Protein AF-A0A3B9F8C4-F1 (afdb_monomer_lite)

Radius of gyration: 17.28 Å; chains: 1; bounding box: 34×54×34 Å

pLDDT: mean 86.32, std 16.43, range [36.53, 98.31]

Secondary structure (DSSP, 8-state):
-------------GGGGG---PPPPPTTHHHHTSS-SB-TTTSSBS-TT-HHHHHHHHHHHHHHHHHHHHHHHHTT-S-HHHHHTTHHHHHHHHHHT-

Sequence (98 aa):
MSVEKSQTNIIIPNFYEGIRYFGETLPDFDKYGVKAAIDRITGTITSPTDPAAIYQTLLLADALRYLTLQITGSKASGHPGGFASQAEVYAALVMLGH

Foldseek 3Di:
DDDDDPPDPDPDPPVVVPCPDDDDDDPCCVPQVPDDQADPVLQAHPDPPPPSLLVVLVVQLVVQLVVLCSVCVVVVDDDSPVCNVCSSVVSNCSNHPD

Structure (mmCIF, N/CA/C/O backbone):
data_AF-A0A3B9F8C4-F1
#
_entry.id   AF-A0A3B9F8C4-F1
#
loop_
_atom_site.group_PDB
_atom_site.id
_atom_site.type_symbol
_atom_site.label_atom_id
_atom_site.label_alt_id
_atom_site.label_comp_id
_atom_site.label_asym_id
_atom_site.label_entity_id
_atom_site.label_seq_id
_atom_site.pdbx_PDB_ins_code
_atom_site.Cartn_x
_atom_site.Cartn_y
_atom_site.Cartn_z
_atom_site.occupancy
_atom_site.B_iso_or_equiv
_atom_site.auth_seq_id
_atom_site.auth_comp_id
_atom_site.auth_asym_id
_atom_site.auth_atom_id
_atom_site.pdbx_PDB_model_num
ATOM 1 N N . MET A 1 1 ? -17.043 -40.961 -10.082 1.00 36.53 1 MET A N 1
ATOM 2 C CA . MET A 1 1 ? -15.936 -40.880 -9.109 1.00 36.53 1 MET A CA 1
ATOM 3 C C . MET A 1 1 ? -16.025 -39.507 -8.466 1.00 36.53 1 MET A C 1
ATOM 5 O O . MET A 1 1 ? -15.652 -38.526 -9.093 1.00 36.53 1 MET A O 1
ATOM 9 N N . SER A 1 2 ? -16.690 -39.423 -7.315 1.00 37.41 2 SER A N 1
ATOM 10 C CA . SER A 1 2 ? -16.967 -38.157 -6.629 1.00 37.41 2 SER A CA 1
ATOM 11 C C . SER A 1 2 ? -15.752 -37.786 -5.789 1.00 37.41 2 SER A C 1
ATOM 13 O O . SER A 1 2 ? -15.355 -38.557 -4.923 1.00 37.41 2 SER A O 1
ATOM 15 N N . VAL A 1 3 ? -15.129 -36.647 -6.081 1.00 42.91 3 VAL A N 1
ATOM 16 C CA . VAL A 1 3 ? -14.020 -36.125 -5.277 1.00 42.91 3 VAL A CA 1
ATOM 17 C C . VAL A 1 3 ? -14.630 -35.375 -4.096 1.00 42.91 3 VAL A C 1
ATOM 19 O O . VAL A 1 3 ? -15.191 -34.293 -4.267 1.00 42.91 3 VAL A O 1
ATOM 22 N N . GLU A 1 4 ? -14.558 -35.968 -2.907 1.00 45.88 4 GLU A N 1
ATOM 23 C CA . GLU A 1 4 ? -14.846 -35.275 -1.652 1.00 45.88 4 GLU A CA 1
ATOM 24 C C . GLU A 1 4 ? -13.834 -34.140 -1.456 1.00 45.88 4 GLU A C 1
ATOM 26 O O . GLU A 1 4 ? -12.620 -34.353 -1.423 1.00 45.88 4 GLU A O 1
ATOM 31 N N . LYS A 1 5 ? -14.332 -32.905 -1.335 1.00 46.06 5 LYS A N 1
ATOM 32 C CA . LYS A 1 5 ? -13.522 -31.768 -0.895 1.00 46.06 5 LYS A CA 1
ATOM 33 C C . LYS A 1 5 ? -13.230 -31.951 0.592 1.00 46.06 5 LYS A C 1
ATOM 35 O O . LYS A 1 5 ? -14.108 -31.733 1.419 1.00 46.06 5 LYS A O 1
ATOM 40 N N . SER A 1 6 ? -11.999 -32.332 0.920 1.00 44.47 6 SER A N 1
ATOM 41 C CA . SER A 1 6 ? -11.494 -32.300 2.294 1.00 44.47 6 SER A CA 1
ATOM 42 C C . SER A 1 6 ? -11.564 -30.863 2.823 1.00 44.47 6 SER A C 1
ATOM 44 O O . SER A 1 6 ? -10.846 -29.983 2.346 1.00 44.47 6 SER A O 1
ATOM 46 N N . GLN A 1 7 ? -12.478 -30.605 3.761 1.00 56.56 7 GLN A N 1
ATOM 47 C CA . GLN A 1 7 ? -12.542 -29.348 4.501 1.00 56.56 7 GLN A CA 1
ATOM 48 C C . GLN A 1 7 ? -11.414 -29.342 5.532 1.00 56.56 7 GLN A C 1
ATOM 50 O O . GLN A 1 7 ? -11.526 -29.909 6.618 1.00 56.56 7 GLN A O 1
ATOM 55 N N . THR A 1 8 ? -10.307 -28.696 5.186 1.00 53.88 8 THR A N 1
ATOM 56 C CA . THR A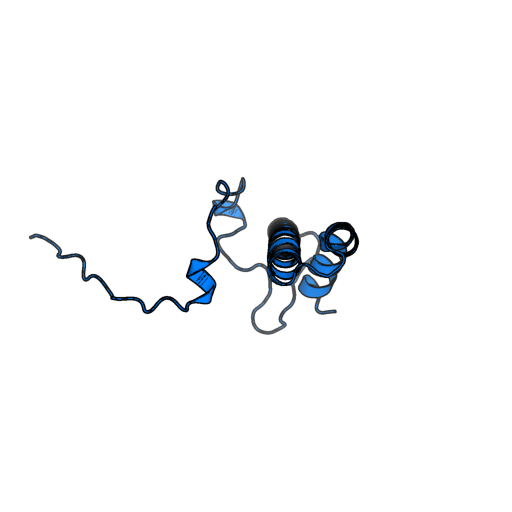 1 8 ? -9.278 -28.326 6.152 1.00 53.88 8 THR A CA 1
ATOM 57 C C . THR A 1 8 ? -9.857 -27.288 7.107 1.00 53.88 8 THR A C 1
ATOM 59 O O . THR A 1 8 ? -10.225 -26.185 6.711 1.00 53.88 8 THR A O 1
ATOM 62 N N . ASN A 1 9 ? -9.955 -27.654 8.383 1.00 60.16 9 ASN A N 1
ATOM 63 C CA . ASN A 1 9 ? -10.398 -26.758 9.441 1.00 60.16 9 ASN A CA 1
ATOM 64 C C . ASN A 1 9 ? -9.245 -25.792 9.763 1.00 60.16 9 ASN A C 1
ATOM 66 O O . ASN A 1 9 ? -8.367 -26.095 10.571 1.00 60.16 9 ASN A O 1
ATOM 70 N N . ILE A 1 10 ? -9.173 -24.678 9.032 1.00 70.75 10 ILE A N 1
ATOM 71 C CA . ILE A 1 10 ? -8.140 -23.660 9.228 1.00 70.75 10 ILE A CA 1
ATOM 72 C C . ILE A 1 10 ? -8.496 -22.892 10.501 1.00 70.75 10 ILE A C 1
ATOM 74 O O . ILE A 1 10 ? -9.529 -22.231 10.556 1.00 70.75 10 ILE A O 1
ATOM 78 N N . ILE A 1 11 ? -7.643 -22.974 11.525 1.00 77.31 11 ILE A N 1
ATOM 79 C CA . ILE A 1 11 ? -7.747 -22.110 12.704 1.00 77.31 11 ILE A CA 1
ATOM 80 C C . ILE A 1 11 ? -7.398 -20.700 12.238 1.00 77.31 11 ILE A C 1
ATOM 82 O O . ILE A 1 11 ? -6.232 -20.395 11.987 1.00 77.31 11 ILE A O 1
ATOM 86 N N . ILE A 1 12 ? -8.416 -19.863 12.073 1.00 68.88 12 ILE A N 1
ATOM 87 C CA . ILE A 1 12 ? -8.253 -18.464 11.699 1.00 68.88 12 ILE A CA 1
ATOM 88 C C . ILE A 1 12 ? -7.933 -17.680 12.985 1.00 68.88 12 ILE A C 1
ATOM 90 O O . ILE A 1 12 ? -8.728 -17.712 13.921 1.00 68.88 12 ILE A O 1
ATOM 94 N N . PRO A 1 13 ? -6.783 -16.989 13.080 1.00 70.56 13 PRO A N 1
ATOM 95 C CA . PRO A 1 13 ? -6.483 -16.139 14.230 1.00 70.56 13 PRO A CA 1
ATOM 96 C C . PRO A 1 13 ? -7.549 -15.055 14.462 1.00 70.56 13 PRO A C 1
ATOM 98 O O . PRO A 1 13 ? -8.036 -14.452 13.509 1.00 70.56 13 PRO A O 1
ATOM 101 N N . ASN A 1 14 ? -7.839 -14.719 15.722 1.00 64.25 14 ASN A N 1
ATOM 102 C CA . ASN A 1 14 ? -8.909 -13.771 16.082 1.00 64.25 14 ASN A CA 1
ATOM 103 C C . ASN A 1 14 ? -8.821 -12.399 15.381 1.00 64.25 14 ASN A C 1
ATOM 105 O O . ASN A 1 14 ? -9.832 -11.727 15.213 1.00 64.25 14 ASN A O 1
ATOM 109 N N . PHE A 1 15 ? -7.633 -11.950 14.953 1.00 63.72 15 PHE A N 1
ATOM 110 C CA . PHE A 1 15 ? -7.496 -10.655 14.274 1.00 63.72 15 PHE A CA 1
ATOM 111 C C . PHE A 1 15 ? -8.133 -10.619 12.872 1.00 63.72 15 PHE A C 1
ATOM 113 O O . PHE A 1 15 ? -8.429 -9.534 12.374 1.00 63.72 15 PHE A O 1
ATOM 120 N N . TYR A 1 16 ? -8.380 -11.773 12.243 1.00 57.69 16 TYR A N 1
ATOM 121 C CA . TYR A 1 16 ? -9.091 -11.849 10.961 1.00 57.69 16 TYR A CA 1
ATOM 122 C C . TYR A 1 16 ? -10.609 -11.655 11.110 1.00 57.69 16 TYR A C 1
ATOM 124 O O . TYR A 1 16 ? -11.274 -11.334 10.130 1.00 57.69 16 TYR A O 1
ATOM 132 N N . GLU A 1 17 ? -11.168 -11.791 12.318 1.00 63.72 17 GLU A N 1
ATOM 133 C CA . GLU A 1 17 ? -12.609 -11.622 12.575 1.00 63.72 17 GLU A CA 1
ATOM 134 C C . GLU A 1 17 ? -13.043 -10.143 12.667 1.00 63.72 17 GLU A C 1
ATOM 136 O O . GLU A 1 17 ? -14.230 -9.840 12.779 1.00 63.72 17 GLU A O 1
ATOM 141 N N . GLY A 1 18 ? -12.099 -9.196 12.598 1.00 63.06 18 GLY A N 1
ATOM 142 C CA . GLY A 1 18 ? -12.372 -7.757 12.713 1.00 63.06 18 GLY A CA 1
ATOM 143 C C . GLY A 1 18 ? -12.707 -7.038 11.399 1.00 63.06 18 GLY A C 1
ATOM 144 O O . GLY A 1 18 ? -13.186 -5.902 11.429 1.00 63.06 18 GLY A O 1
ATOM 145 N N . ILE A 1 19 ? -12.463 -7.656 10.239 1.00 67.50 19 ILE A N 1
ATOM 146 C CA . ILE A 1 19 ? -12.705 -7.020 8.935 1.00 67.50 19 ILE A CA 1
ATOM 147 C C . ILE A 1 19 ? -14.155 -7.276 8.524 1.00 67.50 19 ILE A C 1
ATOM 149 O O . ILE A 1 19 ? -14.496 -8.323 7.985 1.00 67.50 19 ILE A O 1
ATOM 153 N N . ARG A 1 20 ? -15.031 -6.307 8.807 1.00 59.66 20 ARG A N 1
ATOM 154 C CA . ARG A 1 20 ? -16.474 -6.436 8.543 1.00 59.66 20 ARG A CA 1
ATOM 155 C C . ARG A 1 20 ? -16.840 -6.270 7.065 1.00 59.66 20 ARG A C 1
ATOM 157 O O . ARG A 1 20 ? -17.812 -6.866 6.616 1.00 59.66 20 ARG A O 1
ATOM 164 N N . TYR A 1 21 ? -16.085 -5.461 6.325 1.00 63.56 21 TYR A N 1
ATOM 165 C CA . TYR A 1 21 ? -16.365 -5.157 4.925 1.00 63.56 21 TYR A CA 1
ATOM 166 C C . TYR A 1 21 ? -15.082 -5.278 4.112 1.00 63.56 21 TYR A C 1
ATOM 168 O O . TYR A 1 21 ? -14.140 -4.514 4.320 1.00 63.56 21 TYR A O 1
ATOM 176 N N . PHE A 1 22 ? -15.055 -6.238 3.190 1.00 66.69 22 PHE A N 1
ATOM 177 C CA . PHE A 1 22 ? -14.061 -6.252 2.128 1.00 66.69 22 PHE A CA 1
ATOM 178 C C . PHE A 1 22 ? -14.535 -5.320 1.015 1.00 66.69 22 PHE A C 1
ATOM 180 O O . PHE A 1 22 ? -15.718 -5.308 0.673 1.00 66.69 22 PHE A O 1
ATOM 187 N N . GLY A 1 23 ? -13.613 -4.517 0.490 1.00 72.56 23 GLY A N 1
ATOM 188 C CA . GLY A 1 23 ? -13.857 -3.758 -0.728 1.00 72.56 23 GLY A CA 1
ATOM 189 C C . GLY A 1 23 ? -13.937 -4.677 -1.946 1.00 72.56 23 GLY A C 1
ATOM 190 O O . GLY A 1 23 ? -13.664 -5.877 -1.868 1.00 72.56 23 GLY A O 1
ATOM 191 N N . GLU A 1 24 ? -14.294 -4.092 -3.082 1.00 83.56 24 GLU A N 1
ATOM 192 C CA . GLU A 1 24 ? -14.179 -4.769 -4.369 1.00 83.56 24 GLU A CA 1
ATOM 193 C C . GLU A 1 24 ? -12.715 -5.103 -4.681 1.00 83.56 24 GLU A C 1
ATOM 195 O O . GLU A 1 24 ? -11.780 -4.484 -4.162 1.00 83.56 24 GLU A O 1
ATOM 200 N N . THR A 1 25 ? -12.508 -6.094 -5.546 1.00 81.12 25 THR A N 1
ATOM 201 C CA . THR A 1 25 ? -11.176 -6.388 -6.069 1.00 81.12 25 THR A CA 1
ATOM 202 C C . THR A 1 25 ? -10.653 -5.172 -6.828 1.00 81.12 25 THR A C 1
ATOM 204 O O . THR A 1 25 ? -11.329 -4.640 -7.706 1.00 81.12 25 THR A O 1
ATOM 207 N N . LEU A 1 26 ? -9.439 -4.740 -6.490 1.00 85.38 26 LEU A N 1
ATOM 208 C CA . LEU A 1 26 ? -8.784 -3.632 -7.177 1.00 85.38 26 LEU A CA 1
ATOM 209 C C . LEU A 1 26 ? -8.601 -3.950 -8.674 1.00 85.38 26 LEU A C 1
ATOM 211 O O . LEU A 1 26 ? -8.302 -5.099 -9.023 1.00 85.38 26 LEU A O 1
ATOM 215 N N . PRO A 1 27 ? -8.738 -2.950 -9.564 1.00 92.25 27 PRO A N 1
ATOM 216 C CA . PRO A 1 27 ? -8.421 -3.115 -10.979 1.00 92.25 27 PRO A CA 1
ATOM 217 C C . PRO A 1 27 ? -7.005 -3.667 -11.168 1.00 92.25 27 PRO A C 1
ATOM 219 O O . PRO A 1 27 ? -6.104 -3.316 -10.418 1.00 92.25 27 PRO A O 1
ATOM 222 N N . ASP A 1 28 ? -6.796 -4.518 -12.173 1.00 95.06 28 ASP A N 1
ATOM 223 C CA . ASP A 1 28 ? -5.491 -5.119 -12.492 1.00 95.06 28 ASP A CA 1
ATOM 224 C C . ASP A 1 28 ? -4.851 -5.975 -11.379 1.00 95.06 28 ASP A C 1
ATOM 226 O O . ASP A 1 28 ? -3.677 -6.347 -11.487 1.00 95.06 28 ASP A O 1
ATOM 230 N N . PHE A 1 29 ? -5.598 -6.368 -10.339 1.00 92.56 29 PHE A N 1
ATOM 231 C CA . PHE A 1 29 ? -5.061 -7.236 -9.285 1.00 92.56 29 PHE A CA 1
ATOM 232 C C . PHE A 1 29 ? -4.532 -8.569 -9.838 1.00 92.56 29 PHE A C 1
ATOM 234 O O . PHE A 1 29 ? -3.445 -9.003 -9.463 1.00 92.56 29 PHE A O 1
ATOM 241 N N . ASP A 1 30 ? -5.222 -9.169 -10.808 1.00 94.81 30 ASP A N 1
ATOM 242 C CA . ASP A 1 30 ? -4.771 -10.407 -11.462 1.00 94.81 30 ASP A CA 1
ATOM 243 C C . ASP A 1 30 ? -3.479 -10.223 -12.276 1.00 94.81 30 ASP A C 1
ATOM 245 O O . ASP A 1 30 ? -2.775 -11.188 -12.575 1.00 94.81 30 ASP A O 1
ATOM 249 N N . LYS A 1 31 ? -3.136 -8.978 -12.624 1.00 96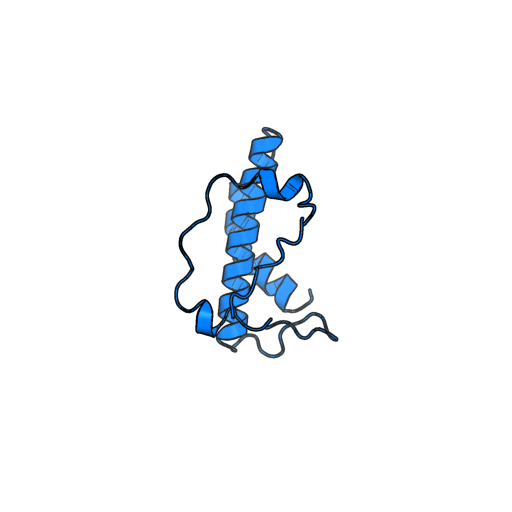.38 31 LYS A N 1
ATOM 250 C CA . LYS A 1 31 ? -1.920 -8.639 -13.365 1.00 96.38 31 LYS A CA 1
ATOM 251 C C . LYS A 1 31 ? -0.756 -8.299 -12.436 1.00 96.38 31 LYS A C 1
ATOM 253 O O . LYS A 1 31 ? 0.352 -8.787 -12.650 1.00 96.38 31 LYS A O 1
ATOM 258 N N . TYR A 1 32 ? -0.988 -7.466 -11.422 1.00 96.94 32 TYR A N 1
ATOM 259 C CA . TYR A 1 32 ? 0.077 -6.898 -10.585 1.00 96.94 32 TYR A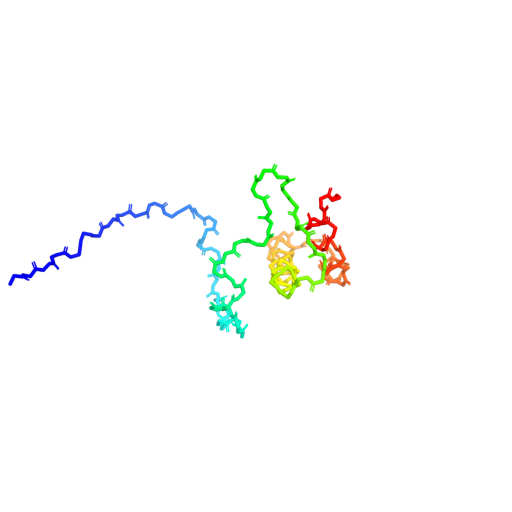 CA 1
ATOM 260 C C . TYR A 1 32 ? 0.079 -7.395 -9.133 1.00 96.94 32 TYR A C 1
ATOM 262 O O . TYR A 1 32 ? 1.063 -7.185 -8.429 1.00 96.94 32 TYR A O 1
ATOM 270 N N . GLY A 1 33 ? -0.981 -8.060 -8.672 1.00 92.25 33 GLY A N 1
ATOM 271 C CA . GLY A 1 33 ? -1.129 -8.583 -7.305 1.00 92.25 33 GLY A CA 1
ATOM 272 C C . GLY A 1 33 ? -0.739 -10.055 -7.132 1.00 92.25 33 GLY A C 1
ATOM 273 O O . GLY A 1 33 ? -0.606 -10.525 -6.006 1.00 92.25 33 GLY A O 1
ATOM 274 N N . VAL A 1 34 ? -0.519 -10.792 -8.227 1.00 92.50 34 VAL A N 1
ATOM 275 C CA . VAL A 1 34 ? -0.276 -12.250 -8.195 1.00 92.50 34 VAL A CA 1
ATOM 276 C C . VAL A 1 34 ? 1.112 -12.654 -7.690 1.00 92.50 34 VAL A C 1
ATOM 278 O O . VAL A 1 34 ? 1.287 -13.753 -7.165 1.00 92.50 34 VAL A O 1
ATOM 281 N N . LYS A 1 35 ? 2.116 -11.784 -7.838 1.00 94.69 35 LYS A N 1
ATOM 282 C CA . LYS A 1 35 ? 3.498 -12.028 -7.407 1.00 94.69 35 LYS A CA 1
ATOM 283 C C . LYS A 1 35 ? 4.000 -10.817 -6.639 1.00 94.69 35 LYS A C 1
ATOM 285 O O . LYS A 1 35 ? 3.898 -9.710 -7.143 1.00 94.69 35 LYS A O 1
ATOM 290 N N . ALA A 1 36 ? 4.590 -11.031 -5.464 1.00 96.06 36 ALA A N 1
ATOM 291 C CA . ALA A 1 36 ? 5.203 -9.955 -4.687 1.00 96.06 36 ALA A CA 1
ATOM 292 C C . ALA A 1 36 ? 6.257 -9.195 -5.515 1.00 96.06 36 ALA A C 1
ATOM 294 O O . ALA A 1 36 ? 7.108 -9.822 -6.152 1.00 96.06 36 ALA A O 1
ATOM 295 N N . ALA A 1 37 ? 6.181 -7.862 -5.499 1.00 96.88 37 ALA A N 1
ATOM 296 C CA . ALA A 1 37 ? 7.133 -6.979 -6.177 1.00 96.88 37 ALA A CA 1
ATOM 297 C C . ALA A 1 37 ? 8.441 -6.803 -5.386 1.00 96.88 37 ALA A C 1
ATOM 299 O O . ALA A 1 37 ? 9.487 -6.532 -5.969 1.00 96.88 37 ALA A O 1
ATOM 300 N N . ILE A 1 38 ? 8.382 -6.971 -4.062 1.00 96.75 38 ILE A N 1
ATOM 301 C CA . ILE A 1 38 ? 9.561 -7.014 -3.197 1.00 96.75 38 ILE A CA 1
ATOM 302 C C . ILE A 1 38 ? 10.333 -8.318 -3.436 1.00 96.75 38 ILE A C 1
ATOM 304 O O . ILE A 1 38 ? 9.755 -9.412 -3.434 1.00 96.75 38 ILE A O 1
ATOM 308 N N . ASP A 1 39 ? 11.652 -8.205 -3.578 1.00 95.75 39 ASP A N 1
ATOM 309 C CA . ASP A 1 39 ? 12.552 -9.349 -3.551 1.00 95.75 39 ASP A CA 1
ATOM 310 C C . ASP A 1 39 ? 12.634 -9.942 -2.134 1.00 95.75 39 ASP A C 1
ATOM 312 O O . ASP A 1 39 ? 12.800 -9.239 -1.138 1.00 95.75 39 ASP A O 1
ATOM 316 N N . ARG A 1 40 ? 12.510 -11.268 -2.028 1.00 92.50 40 ARG A N 1
ATOM 317 C CA . ARG A 1 40 ? 12.462 -11.960 -0.728 1.00 92.50 40 ARG A CA 1
ATOM 318 C C . ARG A 1 40 ? 13.793 -11.970 0.020 1.00 92.50 40 ARG A C 1
ATOM 320 O O . ARG A 1 40 ? 13.784 -12.223 1.221 1.00 92.50 40 ARG A O 1
ATOM 327 N N . ILE A 1 41 ? 14.910 -11.784 -0.676 1.00 94.94 41 ILE A N 1
ATOM 328 C CA . ILE A 1 41 ? 16.249 -11.806 -0.089 1.00 94.94 41 ILE A CA 1
ATOM 329 C C . ILE A 1 41 ? 16.618 -10.399 0.373 1.00 94.94 41 ILE A C 1
ATOM 331 O O . ILE A 1 41 ? 17.076 -10.237 1.502 1.00 94.94 41 ILE A O 1
ATOM 335 N N . THR A 1 42 ? 16.411 -9.386 -0.471 1.00 95.56 42 THR A N 1
ATOM 336 C CA . THR A 1 42 ? 16.776 -8.001 -0.133 1.00 95.56 42 THR A CA 1
ATOM 337 C C . THR A 1 42 ? 15.711 -7.287 0.691 1.00 95.56 42 THR A C 1
ATOM 339 O O . THR A 1 42 ? 16.038 -6.337 1.396 1.00 95.56 42 THR A O 1
ATOM 342 N N . GLY A 1 43 ? 14.451 -7.725 0.619 1.00 95.38 43 GLY A N 1
ATOM 343 C CA . GLY A 1 43 ? 13.326 -7.053 1.268 1.00 95.38 43 GLY A CA 1
ATOM 344 C C . GLY A 1 43 ? 12.905 -5.752 0.580 1.00 95.38 43 GLY A C 1
ATOM 345 O O . GLY A 1 43 ? 12.151 -4.983 1.165 1.00 95.38 43 GLY A O 1
ATOM 346 N N . THR A 1 44 ? 13.366 -5.504 -0.651 1.00 97.62 44 THR A N 1
ATOM 347 C CA . THR A 1 44 ? 13.135 -4.253 -1.389 1.00 97.62 44 THR A CA 1
ATOM 348 C C . THR A 1 44 ? 12.662 -4.501 -2.817 1.00 97.62 44 THR A C 1
ATOM 350 O O . THR A 1 44 ? 12.853 -5.583 -3.378 1.00 97.62 44 THR A O 1
ATOM 353 N N . ILE A 1 45 ? 12.039 -3.498 -3.435 1.00 97.69 45 ILE A N 1
ATOM 354 C CA . ILE A 1 45 ? 11.751 -3.516 -4.874 1.00 97.69 45 ILE A CA 1
ATOM 355 C C . ILE A 1 45 ? 13.034 -3.334 -5.693 1.00 97.69 45 ILE A C 1
ATOM 357 O O . ILE A 1 45 ? 13.938 -2.596 -5.307 1.00 97.69 45 ILE A O 1
ATOM 361 N N . THR A 1 46 ? 13.100 -3.963 -6.867 1.00 95.19 46 THR A N 1
ATOM 362 C CA . THR A 1 46 ? 14.258 -3.831 -7.771 1.00 95.19 46 THR A CA 1
ATOM 363 C C . THR A 1 46 ? 14.253 -2.517 -8.556 1.00 95.19 46 THR A C 1
ATOM 365 O O . THR A 1 46 ? 15.315 -1.983 -8.866 1.00 95.19 46 THR A O 1
ATOM 368 N N . SER A 1 47 ? 13.071 -1.996 -8.903 1.00 96.31 47 SER A N 1
ATOM 369 C CA . SER A 1 47 ? 12.928 -0.752 -9.665 1.00 96.31 47 SER A CA 1
ATOM 370 C C . SER A 1 47 ? 11.716 0.058 -9.193 1.00 96.31 47 SER A C 1
ATOM 372 O O . SER A 1 47 ? 10.612 -0.488 -9.164 1.00 96.31 47 SER A O 1
ATOM 374 N N . PRO A 1 48 ? 11.871 1.366 -8.899 1.00 96.25 48 PRO A N 1
ATOM 375 C CA . PRO A 1 48 ? 10.753 2.237 -8.530 1.00 96.25 48 PRO A CA 1
ATOM 376 C C . PRO A 1 48 ? 9.841 2.591 -9.713 1.00 96.25 48 PRO A C 1
ATOM 378 O O . PRO A 1 48 ? 8.774 3.163 -9.513 1.00 96.25 48 PRO A O 1
ATOM 381 N N . THR A 1 49 ? 10.249 2.280 -10.946 1.00 97.50 49 THR A N 1
ATOM 382 C CA . THR A 1 49 ? 9.462 2.544 -12.160 1.00 97.50 49 THR A CA 1
ATOM 383 C C . THR A 1 49 ? 8.742 1.307 -12.694 1.00 97.50 49 THR A C 1
ATOM 385 O O . THR A 1 49 ? 8.020 1.412 -13.685 1.00 97.50 49 THR A O 1
ATOM 388 N N . ASP A 1 50 ? 8.915 0.141 -12.062 1.00 97.31 50 ASP A N 1
ATOM 389 C CA . ASP A 1 50 ? 8.171 -1.069 -12.417 1.00 97.31 50 ASP A CA 1
ATOM 390 C C . ASP A 1 50 ? 6.676 -0.879 -12.087 1.00 97.31 50 ASP A C 1
ATOM 392 O O . ASP A 1 50 ? 6.337 -0.626 -10.925 1.00 97.31 50 ASP A O 1
ATOM 396 N N . PRO A 1 51 ? 5.758 -1.028 -13.064 1.00 97.25 51 PRO A N 1
ATOM 397 C CA . PRO A 1 51 ? 4.322 -0.939 -12.820 1.00 97.25 51 PRO A CA 1
ATOM 398 C C . PRO A 1 51 ? 3.817 -1.851 -11.694 1.00 97.25 51 PRO A C 1
ATOM 400 O O . PRO A 1 51 ? 2.929 -1.440 -10.947 1.00 97.25 51 PRO A O 1
ATOM 403 N N . ALA A 1 52 ? 4.383 -3.052 -11.523 1.00 97.44 52 ALA A N 1
ATOM 404 C CA . ALA A 1 52 ? 3.986 -3.955 -10.440 1.00 97.44 52 ALA A CA 1
ATOM 405 C C . ALA A 1 52 ? 4.413 -3.423 -9.060 1.00 97.44 52 ALA A C 1
ATOM 407 O O . ALA A 1 52 ? 3.649 -3.512 -8.096 1.00 97.44 52 ALA A O 1
ATOM 408 N N . ALA A 1 53 ? 5.605 -2.824 -8.972 1.00 97.75 53 ALA A N 1
ATOM 409 C CA . ALA A 1 53 ? 6.095 -2.189 -7.751 1.00 97.75 53 ALA A CA 1
ATOM 410 C C . ALA A 1 53 ? 5.262 -0.954 -7.387 1.00 97.75 53 ALA A C 1
ATOM 412 O O . ALA A 1 53 ? 4.870 -0.802 -6.229 1.00 97.75 53 ALA A O 1
ATOM 413 N N . ILE A 1 54 ? 4.926 -0.116 -8.373 1.00 97.69 54 ILE A N 1
ATOM 414 C CA . ILE A 1 54 ? 4.051 1.051 -8.183 1.00 97.69 54 ILE A CA 1
ATOM 415 C C . ILE A 1 54 ? 2.677 0.595 -7.682 1.00 97.69 54 ILE A C 1
ATOM 417 O O . ILE A 1 54 ? 2.196 1.093 -6.665 1.00 97.69 54 ILE A O 1
ATOM 421 N N . TYR A 1 55 ? 2.078 -0.396 -8.346 1.00 97.81 55 TYR A N 1
ATOM 422 C CA . TYR A 1 55 ? 0.777 -0.943 -7.967 1.00 97.81 55 TYR A CA 1
ATOM 423 C C . TYR A 1 55 ? 0.767 -1.458 -6.522 1.00 97.81 55 TYR A C 1
ATOM 425 O O . TYR A 1 55 ? -0.098 -1.085 -5.731 1.00 97.81 55 TYR A O 1
ATOM 433 N N . GLN A 1 56 ? 1.752 -2.279 -6.144 1.00 97.69 56 GLN A N 1
ATOM 434 C CA . GLN A 1 56 ? 1.825 -2.822 -4.786 1.00 97.69 56 GLN A CA 1
ATOM 435 C C . GLN A 1 56 ? 2.191 -1.768 -3.734 1.00 97.69 56 GLN A C 1
ATOM 437 O O . GLN A 1 56 ? 1.784 -1.902 -2.582 1.00 97.69 56 GLN A O 1
ATOM 442 N N . THR A 1 57 ? 2.887 -0.693 -4.114 1.00 98.06 57 THR A N 1
ATOM 443 C CA . THR A 1 57 ? 3.128 0.453 -3.222 1.00 98.06 57 THR A CA 1
ATOM 444 C C . THR A 1 57 ? 1.818 1.169 -2.893 1.00 98.06 5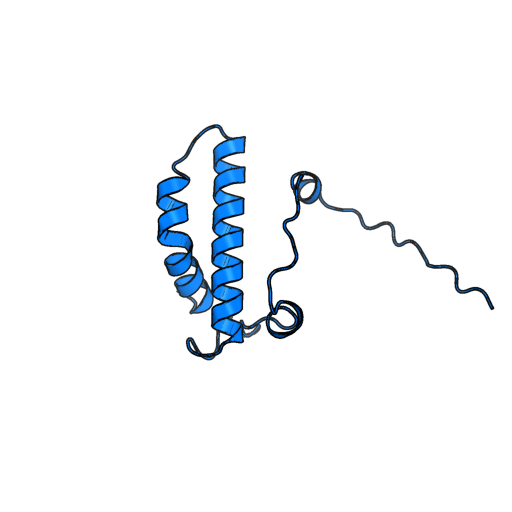7 THR A C 1
ATOM 446 O O . THR A 1 57 ? 1.563 1.478 -1.730 1.00 98.06 57 THR A O 1
ATOM 449 N N . LEU A 1 58 ? 0.951 1.381 -3.888 1.00 96.62 58 LEU A N 1
ATOM 450 C CA . LEU A 1 58 ? -0.378 1.964 -3.671 1.00 96.62 58 LEU A CA 1
ATOM 451 C C . LEU A 1 58 ? -1.278 1.028 -2.852 1.00 96.62 58 LEU A C 1
ATOM 453 O O . LEU A 1 58 ? -1.932 1.476 -1.914 1.00 96.62 58 LEU A O 1
ATOM 457 N N . LEU A 1 59 ? -1.230 -0.281 -3.128 1.00 95.25 59 LEU A N 1
ATOM 458 C CA . LEU A 1 59 ? -1.928 -1.292 -2.326 1.00 95.25 59 LEU A CA 1
ATOM 459 C C . LEU A 1 59 ? -1.508 -1.235 -0.847 1.00 95.25 59 LEU A C 1
ATOM 461 O O . LEU A 1 59 ? -2.357 -1.294 0.044 1.00 95.25 59 LEU A O 1
ATOM 465 N N . LEU A 1 60 ? -0.206 -1.098 -0.578 1.00 96.31 60 LEU A N 1
ATOM 466 C CA . LEU A 1 60 ? 0.315 -0.926 0.777 1.00 96.31 60 LEU A CA 1
ATOM 467 C C . LEU A 1 60 ? -0.169 0.389 1.404 1.00 96.31 60 LEU A C 1
ATOM 469 O O . LEU A 1 60 ? -0.582 0.382 2.562 1.00 96.31 60 LEU A O 1
ATOM 473 N N . ALA A 1 61 ? -0.160 1.501 0.665 1.00 97.06 61 ALA A N 1
ATOM 474 C CA . ALA A 1 61 ? -0.654 2.789 1.156 1.00 97.06 61 ALA A CA 1
ATOM 475 C C . ALA A 1 61 ? -2.133 2.716 1.584 1.00 97.06 61 ALA A C 1
ATOM 477 O O . ALA A 1 61 ? -2.493 3.205 2.659 1.00 97.06 61 ALA A O 1
ATOM 478 N N . ASP A 1 62 ? -2.981 2.041 0.810 1.00 93.44 62 ASP A N 1
ATOM 479 C CA . ASP A 1 62 ? -4.393 1.853 1.160 1.00 93.44 62 ASP A CA 1
ATOM 480 C C . ASP A 1 62 ? -4.583 0.910 2.351 1.00 93.44 62 ASP A C 1
ATOM 482 O O . ASP A 1 62 ? -5.368 1.205 3.260 1.00 93.44 62 ASP A O 1
ATOM 486 N N . ALA A 1 63 ? -3.812 -0.180 2.416 1.00 92.12 63 ALA A N 1
ATOM 487 C CA . ALA A 1 63 ? -3.802 -1.064 3.580 1.00 92.12 63 ALA A CA 1
ATOM 488 C C . ALA A 1 63 ? -3.392 -0.312 4.858 1.00 92.12 63 ALA A C 1
ATOM 490 O O . ALA A 1 63 ? -4.000 -0.494 5.916 1.00 92.12 63 ALA A O 1
ATOM 491 N N . LEU A 1 64 ? -2.404 0.579 4.754 1.00 95.19 64 LEU A N 1
ATOM 492 C CA . LEU A 1 64 ? -1.955 1.436 5.844 1.00 95.19 64 LEU A CA 1
ATOM 493 C C . LEU A 1 64 ? -3.050 2.407 6.292 1.00 95.19 64 LEU A C 1
ATOM 495 O O . LEU A 1 64 ? -3.309 2.498 7.489 1.00 95.19 64 LEU A O 1
ATOM 499 N N . ARG A 1 65 ? -3.754 3.070 5.367 1.00 94.25 65 ARG A N 1
ATOM 500 C CA . ARG A 1 65 ? -4.904 3.929 5.710 1.00 94.25 65 ARG A CA 1
ATOM 501 C C . ARG A 1 65 ? -5.992 3.166 6.445 1.00 94.25 65 ARG A C 1
ATOM 503 O O . ARG A 1 65 ? -6.480 3.635 7.476 1.00 94.25 65 ARG A O 1
ATOM 510 N N . TYR A 1 66 ? -6.358 1.996 5.927 1.00 90.44 66 TYR A N 1
ATOM 511 C CA . TYR A 1 66 ? -7.363 1.145 6.550 1.00 90.44 66 TYR A CA 1
ATOM 512 C C . TYR A 1 66 ? -6.938 0.751 7.967 1.00 90.44 66 TYR A C 1
ATOM 514 O O . TYR A 1 66 ? -7.695 0.949 8.919 1.00 90.44 66 TYR A O 1
ATOM 522 N N . LEU A 1 67 ? -5.703 0.267 8.125 1.00 90.00 67 LEU A N 1
ATOM 523 C CA . LEU A 1 67 ? -5.155 -0.116 9.422 1.00 90.00 67 LEU A CA 1
ATOM 524 C C . LEU A 1 67 ? -5.138 1.065 10.396 1.00 90.00 67 LEU A C 1
ATOM 526 O O . LEU A 1 67 ? -5.558 0.918 11.542 1.00 90.00 67 LEU A O 1
ATOM 530 N N . THR A 1 68 ? -4.700 2.243 9.954 1.00 93.56 68 THR A N 1
ATOM 531 C CA . THR A 1 68 ? -4.688 3.448 10.784 1.00 93.56 68 THR A CA 1
ATOM 532 C C . THR A 1 68 ? -6.084 3.783 11.288 1.00 93.56 68 THR A C 1
ATOM 534 O O . THR A 1 68 ? -6.249 3.953 12.495 1.00 93.56 68 THR A O 1
ATOM 537 N N . LEU A 1 69 ? -7.091 3.821 10.410 1.00 91.25 69 LEU A N 1
ATOM 538 C CA . LEU A 1 69 ? -8.473 4.101 10.810 1.00 91.25 69 LEU A CA 1
ATOM 539 C C . LEU A 1 69 ? -8.991 3.069 11.817 1.00 91.25 69 LEU A C 1
ATOM 541 O O . LEU A 1 69 ? -9.542 3.459 12.850 1.00 91.25 69 LEU A O 1
ATOM 545 N N . GLN A 1 70 ? -8.760 1.778 11.563 1.00 88.81 70 GLN A N 1
ATOM 546 C CA . GLN A 1 70 ? -9.167 0.695 12.463 1.00 88.81 70 GLN A CA 1
ATOM 547 C C . GLN A 1 70 ? -8.521 0.832 13.846 1.00 88.81 70 GLN A C 1
ATOM 549 O O . GLN A 1 70 ? -9.210 0.800 14.868 1.00 88.81 70 GLN A O 1
ATOM 554 N N . ILE A 1 71 ? -7.206 1.053 13.902 1.00 90.50 71 ILE A N 1
ATOM 555 C CA . ILE A 1 71 ? -6.479 1.164 15.169 1.00 90.50 71 ILE A CA 1
ATOM 556 C C . ILE A 1 71 ? -6.899 2.420 15.936 1.00 90.50 71 ILE A C 1
ATOM 558 O O . ILE A 1 71 ? -7.210 2.319 17.126 1.00 90.50 71 ILE A O 1
ATOM 562 N N . THR A 1 72 ? -6.971 3.583 15.282 1.00 94.38 72 THR A N 1
ATOM 563 C CA . THR A 1 72 ? -7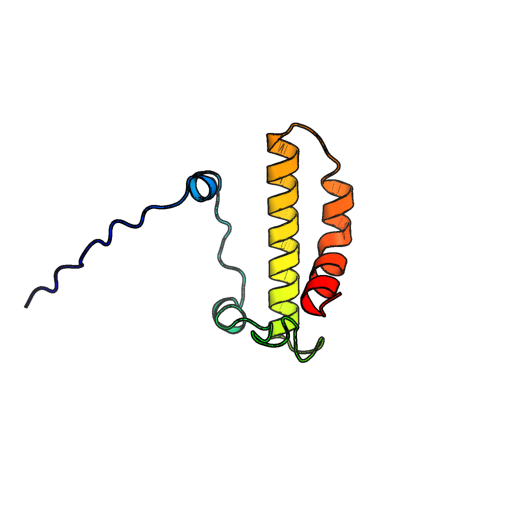.369 4.826 15.964 1.00 94.38 72 THR A CA 1
ATOM 564 C C . THR A 1 72 ? -8.827 4.796 16.413 1.00 94.38 72 THR A C 1
ATOM 566 O O . THR A 1 72 ? -9.144 5.277 17.500 1.00 94.38 72 THR A O 1
ATOM 569 N N . GLY A 1 73 ? -9.704 4.167 15.621 1.00 90.69 73 GLY A N 1
ATOM 570 C CA . GLY A 1 73 ? -11.104 3.954 15.976 1.00 90.69 73 GLY A CA 1
ATOM 571 C C . GLY A 1 73 ? -11.245 3.032 17.185 1.00 90.69 73 GLY A C 1
ATOM 572 O O . GLY A 1 73 ? -11.915 3.392 18.148 1.00 90.69 73 GLY A O 1
ATOM 573 N N . SER A 1 74 ? -10.548 1.889 17.188 1.00 88.94 74 SER A N 1
ATOM 574 C CA . SER A 1 74 ? -10.607 0.911 18.288 1.00 88.94 74 SER A CA 1
ATOM 575 C C . SER A 1 74 ? -10.142 1.471 19.639 1.00 88.94 74 SER A C 1
ATOM 577 O O . SER A 1 74 ? -10.629 1.049 20.684 1.00 88.94 74 SER A O 1
ATOM 579 N N . LYS A 1 75 ? -9.214 2.437 19.624 1.00 91.69 75 LYS A N 1
ATOM 580 C CA . LYS A 1 75 ? -8.677 3.090 20.827 1.00 91.69 75 LYS A CA 1
ATOM 581 C C . LYS A 1 75 ? -9.335 4.432 21.153 1.00 91.69 75 LYS A C 1
ATOM 583 O O . LYS A 1 75 ? -8.943 5.048 22.140 1.00 91.69 75 LYS A O 1
ATOM 588 N N . ALA A 1 76 ? -10.271 4.900 20.321 1.00 92.62 76 ALA A N 1
ATOM 589 C CA . ALA A 1 76 ? -10.845 6.248 20.377 1.00 92.62 76 ALA A CA 1
ATOM 590 C C . ALA A 1 76 ? -9.778 7.359 20.534 1.00 92.62 76 ALA A C 1
ATOM 592 O O . ALA A 1 76 ? -9.973 8.332 21.260 1.00 92.62 76 ALA A O 1
ATOM 593 N N . SER A 1 77 ? -8.613 7.184 19.900 1.00 95.25 77 SER A N 1
ATOM 594 C CA . SER A 1 77 ? -7.436 8.040 20.087 1.00 95.25 77 SER A CA 1
ATOM 595 C C . SER A 1 77 ? -6.489 7.965 18.886 1.00 95.25 77 SER A C 1
ATOM 597 O O . SER A 1 77 ? -6.453 6.963 18.172 1.00 95.25 77 SER A O 1
ATOM 599 N N . GLY A 1 78 ? -5.692 9.014 18.679 1.00 93.81 78 GLY A N 1
ATOM 600 C CA . GLY A 1 78 ? -4.723 9.139 17.587 1.00 93.81 78 GLY A CA 1
ATOM 601 C C . GLY A 1 78 ? -5.123 10.164 16.521 1.00 93.81 78 GLY A C 1
ATOM 602 O O . GLY A 1 78 ? -6.143 10.836 16.632 1.00 93.81 78 GLY A O 1
ATOM 603 N N . HIS A 1 79 ? -4.290 10.287 15.483 1.00 95.00 79 HIS A N 1
ATOM 604 C CA . HIS A 1 79 ? -4.434 11.289 14.418 1.00 95.00 79 HIS A CA 1
ATOM 605 C C . HIS A 1 79 ? -4.481 10.617 13.038 1.00 95.00 79 HIS A C 1
ATOM 607 O O . HIS A 1 79 ? -3.511 10.705 12.278 1.00 95.00 79 HIS A O 1
ATOM 613 N N . PRO A 1 80 ? -5.583 9.925 12.691 1.00 94.25 80 PRO A N 1
ATOM 614 C CA . PRO A 1 80 ? -5.641 9.141 11.462 1.00 94.25 80 PRO A CA 1
ATOM 615 C C . PRO A 1 80 ? -5.450 9.992 10.205 1.00 94.25 80 PRO A C 1
ATOM 617 O O . PRO A 1 80 ? -4.783 9.550 9.277 1.00 94.25 80 PRO A O 1
ATOM 620 N N . GLY A 1 81 ? -5.955 11.232 10.197 1.00 93.56 81 GLY A N 1
ATOM 621 C CA . GLY A 1 81 ? -5.814 12.141 9.056 1.00 93.56 81 GLY A CA 1
ATOM 622 C C . GLY A 1 81 ? -4.359 12.487 8.727 1.00 93.56 81 GLY A C 1
ATOM 623 O O . GLY A 1 81 ? -3.982 12.448 7.562 1.00 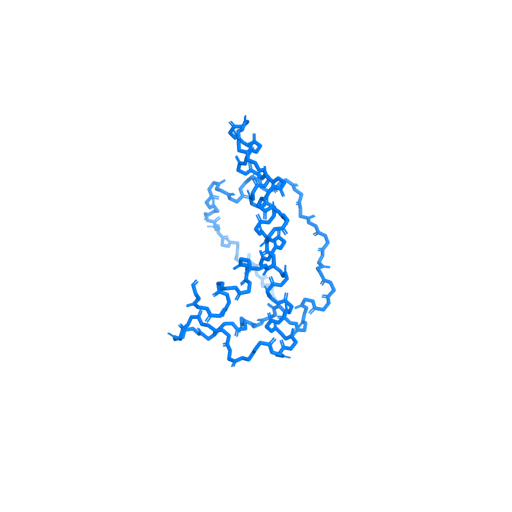93.56 81 GLY A O 1
ATOM 624 N N . GLY A 1 82 ? -3.531 12.753 9.745 1.00 92.62 82 GLY A N 1
ATOM 625 C CA . GLY A 1 82 ? -2.123 13.116 9.543 1.00 92.62 82 GLY A CA 1
ATOM 626 C C . GLY A 1 82 ? -1.269 11.959 9.022 1.00 92.62 82 GLY A C 1
ATOM 627 O O . GLY A 1 82 ? -0.358 12.171 8.230 1.00 92.62 82 GLY A O 1
ATOM 628 N N . PHE A 1 83 ? -1.580 10.722 9.419 1.00 94.12 83 PHE A N 1
ATOM 629 C CA . PHE A 1 83 ? -0.901 9.556 8.858 1.00 94.12 83 PHE A CA 1
ATOM 630 C C . PHE A 1 83 ? -1.437 9.200 7.462 1.00 94.12 83 PHE A C 1
ATOM 632 O O . PHE A 1 83 ? -0.658 8.930 6.551 1.00 94.12 83 PHE A O 1
ATOM 639 N N . ALA A 1 84 ? -2.756 9.264 7.253 1.00 94.81 84 ALA A N 1
ATOM 640 C CA . ALA A 1 84 ? -3.374 8.956 5.963 1.00 94.81 84 ALA A CA 1
ATOM 641 C C . ALA A 1 84 ? -2.905 9.884 4.826 1.00 94.81 84 ALA A C 1
ATOM 643 O O . ALA A 1 84 ? -2.863 9.447 3.672 1.00 94.81 84 ALA A O 1
ATOM 644 N N . SER A 1 85 ? -2.525 11.130 5.137 1.00 96.44 85 SER A N 1
ATOM 645 C CA . SER A 1 85 ? -1.989 12.093 4.164 1.00 96.44 85 SER A CA 1
ATOM 646 C C . SER A 1 85 ? -0.557 11.807 3.703 1.00 96.44 85 SER A C 1
ATOM 648 O O . SER A 1 85 ? -0.122 12.392 2.718 1.00 96.44 85 SER A O 1
ATOM 650 N N . GLN A 1 86 ? 0.182 10.935 4.394 1.00 97.19 86 GLN A N 1
ATOM 651 C CA . GLN A 1 86 ? 1.569 10.579 4.057 1.00 97.19 86 GLN A CA 1
ATOM 652 C C . GLN A 1 86 ? 1.747 9.087 3.729 1.00 97.19 86 GLN A C 1
ATOM 654 O O . GLN A 1 86 ? 2.877 8.602 3.657 1.00 97.19 86 GLN A O 1
ATOM 659 N N . ALA A 1 87 ? 0.646 8.349 3.556 1.00 98.12 87 ALA A N 1
ATOM 660 C CA . ALA A 1 87 ? 0.668 6.897 3.406 1.00 98.12 87 ALA A CA 1
ATOM 661 C C . ALA A 1 87 ? 1.479 6.438 2.181 1.00 98.12 87 ALA A C 1
ATOM 663 O O . ALA A 1 87 ? 2.234 5.477 2.298 1.00 98.12 87 ALA A O 1
ATOM 664 N N . GLU A 1 88 ? 1.404 7.140 1.045 1.00 98.19 88 GLU A N 1
ATOM 665 C CA . GLU A 1 88 ? 2.198 6.824 -0.152 1.00 98.19 88 GLU A CA 1
ATOM 666 C C . GLU A 1 88 ? 3.692 6.995 0.089 1.00 98.19 88 GLU A C 1
ATOM 668 O O . GLU A 1 88 ? 4.478 6.147 -0.322 1.00 98.19 88 GLU A O 1
ATOM 673 N N . VAL A 1 89 ? 4.094 8.078 0.762 1.00 98.19 89 VAL A N 1
ATOM 674 C CA . VAL A 1 89 ? 5.509 8.338 1.056 1.00 98.19 89 VAL A CA 1
ATOM 675 C C . VAL A 1 89 ? 6.042 7.258 1.987 1.00 98.19 89 VAL A C 1
ATOM 677 O O . VAL A 1 89 ? 7.094 6.684 1.720 1.00 98.19 89 VAL A O 1
ATOM 680 N N . TYR A 1 90 ? 5.296 6.933 3.044 1.00 98.25 90 TYR A N 1
ATOM 681 C CA . TYR A 1 90 ? 5.678 5.865 3.962 1.00 98.25 90 TYR A CA 1
ATOM 682 C C . TYR A 1 90 ? 5.765 4.507 3.248 1.00 98.25 90 TYR A C 1
ATOM 684 O O . TYR A 1 90 ? 6.764 3.806 3.386 1.00 98.25 90 TYR A O 1
ATOM 692 N N . ALA A 1 91 ? 4.759 4.152 2.442 1.00 98.31 91 ALA A N 1
ATOM 693 C CA . ALA A 1 91 ? 4.756 2.913 1.669 1.00 98.31 91 ALA A CA 1
ATOM 694 C C . ALA A 1 91 ? 5.939 2.844 0.694 1.00 98.31 91 ALA A C 1
ATOM 696 O O . ALA A 1 91 ? 6.602 1.814 0.618 1.00 98.31 91 ALA A O 1
ATOM 697 N N . ALA A 1 92 ? 6.245 3.935 -0.011 1.00 98.19 92 ALA A N 1
ATOM 698 C CA . ALA A 1 92 ? 7.374 3.995 -0.931 1.00 98.19 92 ALA A CA 1
ATOM 699 C C . ALA A 1 92 ? 8.712 3.794 -0.205 1.00 98.19 92 ALA A C 1
ATOM 701 O O . ALA A 1 92 ? 9.540 3.018 -0.674 1.00 98.19 92 ALA A O 1
ATOM 702 N N . LEU A 1 93 ? 8.910 4.438 0.951 1.00 98.12 93 LEU A N 1
ATOM 703 C CA . LEU A 1 93 ? 10.114 4.260 1.769 1.00 98.12 93 LEU A CA 1
ATOM 704 C C . LEU A 1 93 ? 10.281 2.803 2.217 1.00 98.12 93 LEU A C 1
ATOM 706 O O . LEU A 1 93 ? 11.351 2.233 2.022 1.00 98.12 93 LEU A O 1
ATOM 710 N N . VAL A 1 94 ? 9.206 2.174 2.700 1.00 97.44 94 VAL A N 1
ATOM 711 C CA . VAL A 1 94 ? 9.211 0.749 3.070 1.00 97.44 94 VAL A CA 1
ATOM 712 C C . VAL A 1 94 ? 9.559 -0.134 1.870 1.00 97.44 94 VAL A C 1
ATOM 714 O O . VAL A 1 94 ? 10.421 -1.002 1.974 1.00 97.44 94 VAL A O 1
ATOM 717 N N . MET A 1 95 ? 8.933 0.101 0.714 1.00 97.94 95 MET A N 1
ATOM 718 C CA . MET A 1 95 ? 9.174 -0.677 -0.508 1.00 97.94 95 MET A CA 1
ATOM 719 C C . MET A 1 95 ? 10.617 -0.519 -1.021 1.00 97.94 95 MET A C 1
ATOM 721 O O . MET A 1 95 ? 11.167 -1.455 -1.603 1.00 97.94 95 MET A O 1
ATOM 725 N N . LEU A 1 96 ? 11.245 0.636 -0.780 1.00 97.75 96 LEU A N 1
ATOM 726 C CA . LEU A 1 96 ? 12.646 0.928 -1.105 1.00 97.75 96 LEU A CA 1
ATOM 727 C C . LEU A 1 96 ? 13.649 0.414 -0.055 1.00 97.75 96 LEU A C 1
ATOM 729 O O . LEU A 1 96 ? 14.846 0.390 -0.337 1.00 97.75 96 LEU A O 1
ATOM 733 N N . GLY A 1 97 ? 13.182 -0.025 1.117 1.00 96.19 97 GLY A N 1
ATOM 734 C CA . GLY A 1 97 ? 14.027 -0.530 2.204 1.00 96.19 97 GLY A CA 1
ATOM 735 C C . GLY A 1 97 ? 14.617 0.544 3.118 1.00 96.19 97 GLY A C 1
ATOM 736 O O . GLY A 1 97 ? 15.739 0.371 3.597 1.00 96.19 97 GLY A O 1
ATOM 737 N N . HIS A 1 98 ? 13.897 1.648 3.328 1.00 95.38 98 HIS A N 1
ATOM 738 C CA . HIS A 1 98 ? 14.261 2.723 4.258 1.00 95.38 98 HIS A CA 1
ATOM 739 C C . HIS A 1 98 ? 13.570 2.601 5.619 1.00 95.38 98 HIS A C 1
ATOM 741 O O . HIS A 1 98 ? 12.420 2.109 5.670 1.00 95.38 98 HIS A O 1
#